Protein AF-A0A929GVX4-F1 (afdb_monomer_lite)

Foldseek 3Di:
DVVVVVVVVVVVVVVVVVVVVVVVVVVVCVVVVVVVVVVVVVVVVVVVVVVVVVVVVVVVVVVVVVCVVVDDVDPPPCPDPPDDPPDDPDDPVVVVVVVCCVVVVVVVVVVVVVVCVVDVDPPDLVVVVVVDVDHDPDDDDDPDVVVVVVVVVVVVVVVVVVD

pLDDT: mean 81.45, std 14.19, range [52.94, 98.38]

Structure (mmCIF, N/CA/C/O backbone):
data_AF-A0A929GVX4-F1
#
_entry.id   AF-A0A929GVX4-F1
#
loop_
_atom_site.group_PDB
_atom_site.id
_atom_site.type_symbol
_atom_site.label_atom_id
_atom_site.label_alt_id
_atom_site.label_comp_id
_atom_site.label_asym_id
_atom_site.label_entity_id
_atom_site.label_seq_id
_atom_site.pdbx_PDB_ins_code
_atom_site.Cartn_x
_atom_site.Cartn_y
_atom_site.Cartn_z
_atom_site.occupancy
_atom_site.B_iso_or_equiv
_atom_site.auth_seq_id
_atom_site.auth_comp_id
_atom_site.auth_asym_id
_atom_site.auth_atom_id
_atom_site.pdbx_PDB_model_num
ATOM 1 N N . MET A 1 1 ? -61.077 -11.617 74.459 1.00 61.44 1 MET A N 1
ATOM 2 C CA . MET A 1 1 ? -60.826 -12.252 73.143 1.00 61.44 1 MET A CA 1
ATOM 3 C C . MET A 1 1 ? -60.813 -11.241 71.994 1.00 61.44 1 MET A C 1
ATOM 5 O O . MET A 1 1 ? -59.961 -11.369 71.131 1.00 61.44 1 MET A O 1
ATOM 9 N N . MET A 1 2 ? -61.664 -10.204 72.002 1.00 72.31 2 MET A N 1
ATOM 10 C CA . MET A 1 2 ? -61.684 -9.173 70.944 1.00 72.31 2 MET A CA 1
ATOM 11 C C . MET A 1 2 ? -60.365 -8.377 70.822 1.00 72.31 2 MET A C 1
ATOM 13 O O . MET A 1 2 ? -59.838 -8.216 69.727 1.00 72.31 2 MET A O 1
ATOM 17 N N . ASN A 1 3 ? -59.775 -7.947 71.947 1.00 77.25 3 ASN A N 1
ATOM 18 C CA . ASN A 1 3 ? -58.545 -7.136 71.931 1.00 77.25 3 ASN A CA 1
ATOM 19 C C . ASN A 1 3 ? -57.325 -7.900 71.387 1.00 77.25 3 ASN A C 1
ATOM 21 O O . ASN A 1 3 ? -56.500 -7.318 70.695 1.00 77.25 3 ASN A O 1
ATOM 25 N N . SER A 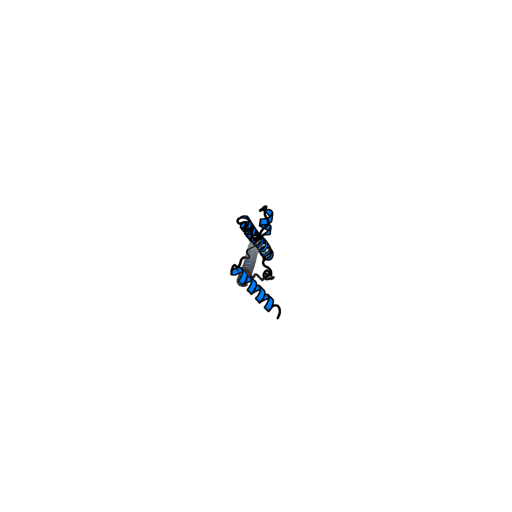1 4 ? -57.237 -9.216 71.616 1.00 80.38 4 SER A N 1
ATOM 26 C CA . SER A 1 4 ? -56.131 -10.024 71.084 1.00 80.38 4 SER A CA 1
ATOM 27 C C . SER A 1 4 ? -56.228 -10.245 69.572 1.00 80.38 4 SER A C 1
ATOM 29 O O . SER A 1 4 ? -55.205 -10.427 68.921 1.00 80.38 4 SER A O 1
ATOM 31 N N . GLN A 1 5 ? -57.438 -10.231 68.999 1.00 80.25 5 GLN A N 1
ATOM 32 C CA . GLN A 1 5 ? -57.627 -10.301 67.545 1.00 80.25 5 GLN A CA 1
ATOM 33 C C . GLN A 1 5 ? -57.222 -8.993 66.862 1.00 80.25 5 GLN A C 1
ATOM 35 O O . GLN A 1 5 ? -56.546 -9.040 65.838 1.00 80.25 5 GLN A O 1
ATOM 40 N N . ILE A 1 6 ? -57.560 -7.846 67.457 1.00 86.00 6 ILE A N 1
ATOM 41 C CA . ILE A 1 6 ? -57.144 -6.524 66.963 1.00 86.00 6 ILE A CA 1
ATOM 42 C C . ILE A 1 6 ? -55.612 -6.401 66.972 1.00 86.00 6 ILE A C 1
ATOM 44 O O . ILE A 1 6 ? -55.023 -5.988 65.976 1.00 86.00 6 ILE A O 1
ATOM 48 N N . ASP A 1 7 ? -54.949 -6.846 68.043 1.00 88.06 7 ASP A N 1
ATOM 49 C CA . ASP A 1 7 ? -53.483 -6.834 68.120 1.00 88.06 7 ASP A CA 1
ATOM 50 C C . ASP A 1 7 ? -52.819 -7.742 67.076 1.00 88.06 7 ASP A C 1
ATOM 52 O O . ASP A 1 7 ? -51.785 -7.387 66.507 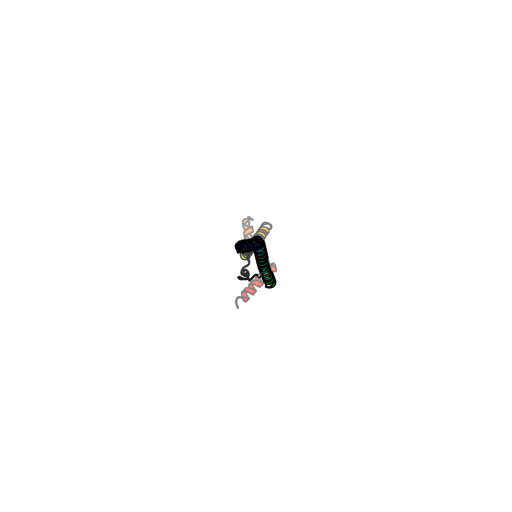1.00 88.06 7 ASP A O 1
ATOM 56 N N . LEU A 1 8 ? -53.399 -8.914 66.798 1.00 89.00 8 LEU A N 1
ATOM 57 C CA . LEU A 1 8 ? -52.908 -9.818 65.754 1.00 89.00 8 LEU A CA 1
ATOM 58 C C . LEU A 1 8 ? -53.034 -9.194 64.360 1.00 89.00 8 LEU A C 1
ATOM 60 O O . LEU A 1 8 ? -52.078 -9.245 63.586 1.00 89.00 8 LEU A O 1
ATOM 64 N N . LEU A 1 9 ? -54.180 -8.581 64.062 1.00 87.62 9 LEU A N 1
ATOM 65 C CA . LEU A 1 9 ? -54.427 -7.873 62.804 1.00 87.62 9 LEU A CA 1
ATOM 66 C C . LEU A 1 9 ? -53.447 -6.703 62.614 1.00 87.62 9 LEU A C 1
ATOM 68 O O . LEU A 1 9 ? -52.820 -6.609 61.562 1.00 87.62 9 LEU A O 1
ATOM 72 N N . ASN A 1 10 ? -53.207 -5.896 63.652 1.00 90.56 10 ASN A N 1
ATOM 73 C CA . ASN A 1 10 ? -52.226 -4.801 63.613 1.00 90.56 10 ASN A CA 1
ATOM 74 C C . ASN A 1 10 ? -50.785 -5.300 63.379 1.00 90.56 10 ASN A C 1
ATOM 76 O O . ASN A 1 10 ? -49.988 -4.674 62.670 1.00 90.56 10 ASN A O 1
ATOM 80 N N . ARG A 1 11 ? -50.416 -6.455 63.950 1.00 91.25 11 ARG A N 1
ATOM 81 C CA . ARG A 1 11 ? -49.111 -7.088 63.677 1.00 91.25 11 ARG A CA 1
ATOM 82 C C . ARG A 1 11 ? -49.001 -7.577 62.235 1.00 91.25 11 ARG A C 1
ATOM 84 O O . ARG A 1 11 ? -47.951 -7.408 61.625 1.00 91.25 11 ARG A O 1
ATOM 91 N N . GLN A 1 12 ? -50.068 -8.157 61.685 1.00 91.94 12 GLN A N 1
ATOM 92 C CA . GLN A 1 12 ? -50.097 -8.578 60.283 1.00 91.94 12 GLN A CA 1
ATOM 93 C C . GLN A 1 12 ? -49.983 -7.384 59.336 1.00 91.94 12 GLN A C 1
ATOM 95 O O . GLN A 1 12 ? -49.207 -7.443 58.386 1.00 91.94 12 GLN A O 1
ATOM 100 N N . GLU A 1 13 ? -50.692 -6.291 59.616 1.00 92.31 13 GLU A N 1
ATOM 101 C CA . GLU A 1 13 ? -50.611 -5.061 58.828 1.00 92.31 13 GLU A CA 1
ATOM 102 C C . GLU A 1 13 ? -49.186 -4.494 58.828 1.00 92.31 13 GLU A C 1
ATOM 104 O O . GLU A 1 13 ? -48.607 -4.251 57.769 1.00 92.31 13 GLU A O 1
ATOM 109 N N . THR A 1 14 ? -48.565 -4.372 60.004 1.00 94.56 14 THR A N 1
ATOM 110 C CA . THR A 1 14 ? -47.180 -3.883 60.102 1.00 94.56 14 THR A CA 1
ATOM 111 C C . THR A 1 14 ? -46.165 -4.815 59.434 1.00 94.56 14 THR A C 1
ATOM 113 O O . THR A 1 14 ? -45.199 -4.329 58.842 1.00 94.56 14 THR A O 1
ATOM 116 N N . ASP A 1 15 ? -46.367 -6.134 59.471 1.00 94.88 15 ASP A N 1
ATOM 117 C CA . ASP A 1 15 ? -45.537 -7.094 58.734 1.00 94.88 15 ASP A CA 1
ATOM 118 C C . ASP A 1 15 ? -45.725 -6.980 57.212 1.00 94.88 15 ASP A C 1
ATOM 120 O O . ASP A 1 15 ? -44.743 -7.040 56.468 1.00 94.88 15 ASP A O 1
ATOM 124 N N . ILE A 1 16 ? -46.958 -6.783 56.730 1.00 93.50 16 ILE A N 1
ATOM 125 C CA . ILE A 1 16 ? -47.253 -6.571 55.304 1.00 93.50 16 ILE A CA 1
ATOM 126 C C . ILE A 1 16 ? -46.617 -5.265 54.824 1.00 93.50 16 ILE A C 1
ATOM 128 O O . ILE A 1 16 ? -45.936 -5.268 53.799 1.00 93.50 16 ILE A O 1
ATOM 132 N N . ILE A 1 17 ? -46.747 -4.175 55.583 1.00 95.06 17 ILE A N 1
ATOM 133 C CA . ILE A 1 17 ? -46.114 -2.888 55.265 1.00 95.06 17 ILE A CA 1
ATOM 134 C C . ILE A 1 17 ? -44.589 -3.038 55.213 1.00 95.06 17 ILE A C 1
ATOM 136 O O . ILE A 1 17 ? -43.958 -2.558 54.270 1.00 95.06 17 ILE A O 1
ATOM 140 N N . ARG A 1 18 ? -43.984 -3.763 56.167 1.00 94.62 18 ARG A N 1
ATOM 141 C CA . ARG A 1 18 ? -42.542 -4.060 56.139 1.00 94.62 18 ARG A CA 1
ATOM 142 C C . ARG A 1 18 ? -42.139 -4.842 54.886 1.00 94.62 18 ARG A C 1
ATOM 144 O O . ARG A 1 18 ? -41.120 -4.520 54.276 1.00 94.62 18 ARG A O 1
ATOM 151 N N . LYS A 1 19 ? -42.940 -5.825 54.463 1.00 94.19 19 LYS A N 1
ATOM 152 C CA . LYS A 1 19 ? -42.706 -6.576 53.218 1.00 94.19 19 LYS A CA 1
ATOM 153 C C . LYS A 1 19 ? -42.832 -5.689 51.977 1.00 94.19 19 LYS A C 1
ATOM 155 O O . LYS A 1 19 ? -41.948 -5.741 51.127 1.00 94.19 19 LYS A O 1
ATOM 160 N N . ILE A 1 20 ? -43.865 -4.847 51.888 1.00 93.94 20 ILE A N 1
ATOM 161 C CA . ILE A 1 20 ? -44.069 -3.907 50.771 1.00 93.94 20 ILE A CA 1
ATOM 162 C C . ILE A 1 20 ? -42.886 -2.944 50.659 1.00 93.94 20 ILE A C 1
ATOM 164 O O . ILE A 1 20 ? -42.322 -2.802 49.580 1.00 93.94 20 ILE A O 1
ATOM 168 N N . GLN A 1 21 ? -42.441 -2.352 51.770 1.00 94.50 21 GLN A N 1
ATOM 169 C CA . GLN A 1 21 ? -41.267 -1.474 51.774 1.00 94.50 21 GLN A CA 1
ATOM 170 C C . GLN A 1 21 ? -39.987 -2.205 51.341 1.00 94.50 21 GLN A C 1
ATOM 172 O O . GLN A 1 21 ? -39.131 -1.616 50.678 1.00 94.50 21 GLN A O 1
ATOM 177 N N . GLY A 1 22 ? -39.846 -3.486 51.693 1.00 92.38 22 GLY A N 1
ATOM 178 C CA . GLY A 1 22 ? -38.769 -4.342 51.196 1.00 92.38 22 GLY A CA 1
ATOM 179 C C . GLY A 1 22 ? -38.834 -4.533 49.679 1.00 92.38 22 GLY A C 1
ATOM 180 O O . GLY A 1 22 ? -37.842 -4.297 48.989 1.00 92.38 22 GLY A O 1
ATOM 181 N N . TYR A 1 23 ? -40.007 -4.891 49.148 1.00 90.81 23 TYR A N 1
ATOM 182 C CA . TYR A 1 23 ? -40.211 -5.072 47.709 1.00 90.81 23 TYR A CA 1
ATOM 183 C C . TYR A 1 23 ? -40.057 -3.772 46.919 1.00 90.81 23 TYR A C 1
ATOM 185 O O . TYR A 1 23 ? -39.409 -3.787 45.879 1.00 90.81 23 TYR A O 1
ATOM 193 N N . GLU A 1 24 ? -40.548 -2.636 47.415 1.00 91.12 24 GLU A N 1
ATOM 194 C CA . GLU A 1 24 ? -40.345 -1.338 46.763 1.00 91.12 24 GLU A CA 1
ATOM 195 C C . GLU A 1 24 ? -38.863 -0.986 46.628 1.00 91.12 24 GLU A C 1
ATOM 197 O O . GLU A 1 24 ? -38.445 -0.469 45.593 1.00 91.12 24 GLU A O 1
ATOM 202 N N . LYS A 1 25 ? -38.051 -1.268 47.656 1.00 90.81 25 LYS A N 1
ATOM 203 C CA . LYS A 1 25 ? -36.599 -1.051 47.593 1.00 90.81 25 LYS A CA 1
ATOM 204 C C . LYS A 1 25 ? -35.944 -1.943 46.543 1.00 90.81 25 LYS A C 1
ATOM 206 O O . LYS A 1 25 ? -35.089 -1.466 45.803 1.00 90.81 25 LYS A O 1
ATOM 211 N N . LEU A 1 26 ? -36.359 -3.208 46.459 1.00 86.88 26 LEU A N 1
ATOM 212 C CA . LEU A 1 26 ? -35.866 -4.140 45.445 1.00 86.88 26 LEU A CA 1
ATOM 213 C C . LEU A 1 26 ? -36.252 -3.680 44.037 1.00 86.88 26 LEU A C 1
ATOM 215 O O . LEU A 1 26 ? -35.380 -3.564 43.184 1.00 86.88 26 LEU A O 1
ATOM 219 N N . VAL A 1 27 ? -37.522 -3.333 43.813 1.00 91.69 27 VAL A N 1
ATOM 220 C CA . VAL A 1 27 ? -38.023 -2.842 42.519 1.00 91.69 27 VAL A CA 1
ATOM 221 C C . VAL A 1 27 ? -37.305 -1.561 42.099 1.00 91.69 27 VAL A C 1
ATOM 223 O O . VAL A 1 27 ? -36.911 -1.437 40.946 1.00 91.69 27 VAL A O 1
ATOM 226 N N . LYS A 1 28 ? -37.044 -0.634 43.029 1.00 90.00 28 LYS A N 1
ATOM 227 C CA . LYS A 1 28 ? -36.269 0.589 42.748 1.00 90.00 28 LYS A CA 1
ATOM 228 C C . LYS A 1 28 ? -34.806 0.306 42.380 1.00 90.00 28 LYS A C 1
ATOM 230 O O . LYS A 1 28 ? -34.198 1.118 41.690 1.00 90.00 28 LYS A O 1
ATOM 235 N N . ALA A 1 29 ? -34.240 -0.822 42.813 1.00 88.38 29 ALA A N 1
ATOM 236 C CA . ALA A 1 29 ? -32.867 -1.218 42.498 1.00 88.38 29 ALA A CA 1
ATOM 237 C C . ALA A 1 29 ? -32.731 -1.995 41.172 1.00 88.38 29 ALA A C 1
ATOM 239 O O . ALA A 1 29 ? -31.634 -2.040 40.614 1.00 88.38 29 ALA A O 1
ATOM 240 N N . VAL A 1 30 ? -33.818 -2.580 40.649 1.00 92.44 30 VAL A N 1
ATOM 241 C CA . VAL A 1 30 ? -33.812 -3.350 39.388 1.00 92.44 30 VAL A CA 1
ATOM 242 C C . VAL A 1 30 ? -33.337 -2.512 38.187 1.00 92.44 30 VAL A C 1
ATOM 244 O O . VAL A 1 30 ? -32.375 -2.943 37.552 1.00 92.44 30 VAL A O 1
ATOM 247 N N . PRO A 1 31 ? -33.868 -1.299 37.914 1.00 93.38 31 PRO A N 1
ATOM 248 C CA . PRO A 1 31 ? -33.450 -0.504 36.755 1.00 93.38 31 PRO A CA 1
ATOM 249 C C . PRO A 1 31 ? -31.960 -0.155 36.770 1.00 93.38 31 PRO A C 1
ATOM 251 O O . PRO A 1 31 ? -31.295 -0.184 35.739 1.00 93.38 31 PRO A O 1
ATOM 254 N N . ALA A 1 32 ? -31.406 0.136 37.952 1.00 91.44 32 ALA A N 1
ATOM 255 C CA . ALA A 1 32 ? -29.988 0.455 38.096 1.00 91.44 32 ALA A CA 1
ATOM 256 C C . ALA A 1 32 ? -29.092 -0.758 37.796 1.00 91.44 32 ALA A C 1
ATOM 258 O O . ALA A 1 32 ? -28.005 -0.604 37.241 1.00 91.44 32 ALA A O 1
ATOM 259 N N . ASN A 1 33 ? -29.533 -1.965 38.157 1.00 92.94 33 ASN A N 1
ATOM 260 C CA . ASN A 1 33 ? -28.809 -3.193 37.838 1.00 92.94 33 ASN A CA 1
ATOM 261 C C . ASN A 1 33 ? -28.939 -3.563 36.356 1.00 92.94 33 ASN A C 1
ATOM 263 O O . ASN A 1 33 ? -27.941 -3.941 35.747 1.00 92.94 33 ASN A O 1
ATOM 267 N N . GLU A 1 34 ? -30.123 -3.406 35.762 1.00 93.81 34 GLU A N 1
ATOM 268 C CA . GLU A 1 34 ? -30.332 -3.597 34.321 1.00 93.81 34 GLU A CA 1
ATOM 269 C C . GLU A 1 34 ? -29.472 -2.639 33.496 1.00 93.81 34 GLU A C 1
ATOM 271 O O . GLU A 1 34 ? -28.819 -3.061 32.544 1.00 93.81 34 GLU A O 1
ATOM 276 N N . GLN A 1 35 ? -29.392 -1.369 33.903 1.00 95.12 35 GLN A N 1
ATOM 277 C CA . GLN A 1 35 ? -28.546 -0.380 33.243 1.00 95.12 35 GLN A CA 1
ATOM 278 C C . GLN A 1 35 ? -27.063 -0.760 33.320 1.00 95.12 35 GLN A C 1
ATOM 280 O O . GLN A 1 35 ? -26.379 -0.746 32.300 1.00 95.12 35 GLN A O 1
ATOM 285 N N . LYS A 1 36 ? -26.577 -1.185 34.494 1.00 95.00 36 LYS A N 1
ATOM 286 C CA . LYS A 1 36 ? -25.194 -1.669 34.650 1.00 95.00 36 LYS A CA 1
ATOM 287 C C . LYS A 1 36 ? -24.895 -2.867 33.753 1.00 95.00 36 LYS A C 1
ATOM 289 O O . LYS A 1 36 ? -23.828 -2.919 33.151 1.00 95.00 36 LYS A O 1
ATOM 294 N N . LEU A 1 37 ? -25.816 -3.827 33.663 1.00 96.75 37 LEU A N 1
ATOM 295 C CA . LEU A 1 37 ? -25.660 -4.983 32.779 1.00 96.75 37 LEU A CA 1
ATOM 296 C C . LEU A 1 37 ? -25.630 -4.560 31.308 1.00 96.75 37 LEU A C 1
ATOM 298 O O . LEU A 1 37 ? -24.777 -5.030 30.561 1.00 96.75 37 LEU A O 1
ATOM 302 N N . ALA A 1 38 ? -26.514 -3.645 30.906 1.00 97.06 38 ALA A N 1
ATOM 303 C CA . ALA A 1 38 ? -26.552 -3.116 29.548 1.00 97.06 38 ALA A CA 1
ATOM 304 C C . ALA A 1 38 ? -25.271 -2.349 29.184 1.00 97.06 38 ALA A C 1
ATOM 306 O O . ALA A 1 38 ? -24.786 -2.469 28.060 1.00 97.06 38 ALA A O 1
ATOM 307 N N . ASP A 1 39 ? -24.706 -1.589 30.123 1.00 97.50 39 ASP A N 1
ATOM 308 C CA . ASP A 1 39 ? -23.449 -0.870 29.917 1.00 97.50 39 ASP A CA 1
ATOM 309 C C . ASP A 1 39 ? -22.268 -1.842 29.783 1.00 97.50 39 ASP A C 1
ATOM 311 O O . ASP A 1 39 ? -21.515 -1.742 28.817 1.00 97.50 39 ASP A O 1
ATOM 315 N N . ILE A 1 40 ? -22.165 -2.857 30.652 1.00 97.69 40 ILE A N 1
ATOM 316 C CA . ILE A 1 40 ? -21.131 -3.903 30.540 1.00 97.69 40 ILE A CA 1
ATOM 317 C C . ILE A 1 40 ? -21.247 -4.654 29.207 1.00 97.69 40 ILE A C 1
ATOM 319 O O . ILE A 1 40 ? -20.238 -4.909 28.549 1.00 97.69 40 ILE A O 1
ATOM 323 N N . GLN A 1 41 ? -22.469 -4.997 28.792 1.00 97.62 41 GLN A N 1
ATOM 324 C CA . GLN A 1 41 ? -22.718 -5.679 27.523 1.00 97.62 41 GLN A CA 1
ATOM 325 C C . GLN A 1 41 ? -22.276 -4.817 26.333 1.00 97.62 41 GLN A C 1
ATOM 327 O O . GLN A 1 41 ? -21.586 -5.302 25.435 1.00 97.62 41 GLN A O 1
ATOM 332 N N . ARG A 1 42 ? -22.615 -3.523 26.348 1.00 97.81 42 ARG A N 1
ATOM 333 C CA . ARG A 1 42 ? -22.212 -2.565 25.311 1.00 97.81 42 ARG A CA 1
ATOM 334 C C . ARG A 1 42 ? -20.692 -2.416 25.250 1.00 97.81 42 ARG A C 1
ATOM 336 O O . ARG A 1 42 ? -20.120 -2.465 24.162 1.00 97.81 42 ARG A O 1
ATOM 343 N N . ASP A 1 43 ? -20.034 -2.272 26.396 1.00 98.00 43 ASP A N 1
ATOM 344 C CA . ASP A 1 43 ? -18.577 -2.132 26.480 1.00 98.00 43 ASP A CA 1
ATOM 345 C C . ASP A 1 43 ? -17.857 -3.395 25.992 1.00 98.00 43 ASP A C 1
ATOM 347 O O . ASP A 1 43 ? -16.838 -3.312 25.294 1.00 98.00 43 ASP A O 1
ATOM 351 N N . TYR A 1 44 ? -18.413 -4.569 26.302 1.00 98.25 44 TYR A N 1
ATOM 352 C CA . TYR A 1 44 ? -17.931 -5.847 25.791 1.00 98.25 44 TYR A CA 1
ATOM 353 C C . TYR A 1 44 ? -18.048 -5.925 24.265 1.00 98.25 44 TYR A C 1
ATOM 355 O O . TYR A 1 44 ? -17.069 -6.253 23.592 1.00 98.25 44 TYR A O 1
ATOM 363 N N . GLU A 1 45 ? -19.202 -5.569 23.699 1.00 98.19 45 GLU A N 1
ATOM 364 C CA . GLU A 1 45 ? -19.426 -5.564 22.249 1.00 98.19 45 GLU A CA 1
ATOM 365 C C . GLU A 1 45 ? -18.501 -4.583 21.520 1.00 98.19 45 GLU A C 1
ATOM 367 O O . GLU A 1 45 ? -17.911 -4.929 20.491 1.00 98.19 45 GLU A O 1
ATOM 372 N N . ILE A 1 46 ? -18.309 -3.380 22.071 1.00 98.38 46 ILE A N 1
ATOM 373 C CA . ILE A 1 46 ? -17.367 -2.387 21.538 1.00 98.38 46 ILE A CA 1
ATOM 374 C C . ILE A 1 46 ? -15.943 -2.947 21.555 1.00 98.38 46 ILE A C 1
ATOM 376 O O . ILE A 1 46 ? -15.230 -2.871 20.551 1.00 98.38 46 ILE A O 1
ATOM 380 N N . SER A 1 47 ? -15.530 -3.541 22.674 1.00 97.88 47 SER A N 1
ATOM 381 C CA . SER A 1 47 ? -14.193 -4.120 22.831 1.00 97.88 47 SER A CA 1
ATOM 382 C C . SER A 1 47 ? -13.962 -5.284 21.869 1.00 97.88 47 SER A C 1
ATOM 384 O O . SER A 1 47 ? -12.912 -5.351 21.228 1.00 97.88 47 SER A O 1
ATOM 386 N N . LEU A 1 48 ? -14.955 -6.160 21.703 1.00 98.25 48 LEU A N 1
ATOM 387 C CA . LEU A 1 48 ? -14.906 -7.280 20.767 1.00 98.25 48 LEU A CA 1
ATOM 388 C C . LEU A 1 48 ? -14.793 -6.793 19.317 1.00 98.25 48 LEU A C 1
ATOM 390 O O . LEU A 1 48 ? -13.941 -7.275 18.570 1.00 98.25 48 LEU A O 1
ATOM 394 N N . LYS A 1 49 ? -15.598 -5.799 18.930 1.00 98.31 49 LYS A N 1
ATOM 395 C CA . LYS A 1 49 ? -15.557 -5.200 17.590 1.00 98.31 49 LYS A CA 1
ATOM 396 C C . LYS A 1 49 ? -14.214 -4.525 17.310 1.00 98.31 49 LYS A C 1
ATOM 398 O O . LYS A 1 49 ? -13.649 -4.696 16.229 1.00 98.31 49 LYS A O 1
ATOM 403 N N . ASN A 1 50 ? -13.679 -3.787 18.281 1.00 98.19 50 ASN A N 1
ATOM 404 C CA . ASN A 1 50 ? -12.361 -3.166 18.171 1.00 98.19 50 ASN A CA 1
ATOM 405 C C . ASN A 1 50 ? -11.271 -4.228 18.015 1.00 98.19 50 ASN A C 1
ATOM 407 O O . ASN A 1 50 ? -10.445 -4.125 17.110 1.00 98.19 50 ASN A O 1
ATOM 411 N N . TYR A 1 51 ? -11.301 -5.278 18.837 1.00 98.38 51 TYR A N 1
ATOM 412 C CA . TYR A 1 51 ? -10.369 -6.397 18.739 1.00 98.38 51 TYR A CA 1
ATOM 413 C C . TYR A 1 51 ? -10.407 -7.060 17.356 1.00 98.38 51 TYR A C 1
ATOM 415 O O . TYR A 1 51 ? -9.357 -7.235 16.739 1.00 98.38 51 TYR A O 1
ATOM 423 N N . GLN A 1 52 ? -11.599 -7.364 16.833 1.00 98.19 52 GLN A N 1
ATOM 424 C CA . GLN A 1 52 ? -11.771 -7.946 15.498 1.00 98.19 52 GLN A CA 1
ATOM 425 C C . GLN A 1 52 ? -11.223 -7.025 14.401 1.00 98.19 52 GLN A C 1
ATOM 427 O O . GLN A 1 52 ? -10.443 -7.469 13.561 1.00 98.19 52 GLN A O 1
ATOM 432 N N . SER A 1 53 ? -11.539 -5.728 14.455 1.00 98.12 53 SER A N 1
ATOM 433 C CA . SER A 1 53 ? -11.017 -4.739 13.503 1.00 98.12 53 SER A CA 1
ATOM 434 C C . SER A 1 53 ? -9.485 -4.647 13.533 1.00 98.12 53 SER A C 1
ATOM 436 O O . SER A 1 53 ? -8.833 -4.589 12.489 1.00 98.12 53 SER A O 1
ATOM 438 N N . LEU A 1 54 ? -8.884 -4.655 14.727 1.00 98.19 54 LEU A N 1
ATOM 439 C CA . LEU A 1 54 ? -7.429 -4.659 14.894 1.00 98.19 54 LEU A CA 1
ATOM 440 C C . LEU A 1 54 ? -6.803 -5.960 14.380 1.00 98.19 54 LEU A C 1
ATOM 442 O O . LEU A 1 54 ? -5.742 -5.918 13.756 1.00 98.19 54 LEU A O 1
ATOM 446 N N . LEU A 1 55 ? -7.454 -7.101 14.604 1.00 98.12 55 LEU A N 1
ATOM 447 C CA . LEU A 1 55 ? -7.007 -8.398 14.106 1.00 98.12 55 LEU A CA 1
ATOM 448 C C . LEU A 1 55 ? -7.034 -8.450 12.572 1.00 98.12 55 LEU A C 1
ATOM 450 O O . LEU A 1 55 ? -6.057 -8.880 11.961 1.00 98.12 55 LEU A O 1
ATOM 454 N N . GLU A 1 56 ? -8.097 -7.955 11.939 1.00 97.88 56 GLU A N 1
ATOM 455 C CA . GLU A 1 56 ? -8.195 -7.843 10.478 1.00 97.88 56 GLU A CA 1
ATOM 456 C C . GLU A 1 56 ? -7.124 -6.914 9.899 1.00 97.88 56 GLU A C 1
ATOM 458 O O . GLU A 1 56 ? -6.452 -7.261 8.924 1.00 97.88 56 GLU A O 1
ATOM 463 N N . LYS A 1 57 ? -6.898 -5.751 10.522 1.00 97.31 57 LYS A N 1
ATOM 464 C CA . LYS A 1 57 ? -5.818 -4.829 10.131 1.00 97.31 57 LYS A CA 1
ATOM 465 C C . LYS A 1 57 ? -4.440 -5.468 10.282 1.00 97.31 57 LYS A C 1
ATOM 467 O O . LYS A 1 57 ? -3.606 -5.334 9.395 1.00 97.31 57 LYS A O 1
ATOM 472 N N . LYS A 1 58 ? -4.198 -6.210 11.366 1.00 97.50 58 LYS A N 1
ATOM 473 C CA . LYS A 1 58 ? -2.943 -6.945 11.570 1.00 97.50 58 LYS A CA 1
ATOM 474 C C . LYS A 1 58 ? -2.750 -8.025 10.508 1.00 97.50 58 LYS A C 1
ATOM 476 O O . LYS A 1 58 ? -1.661 -8.140 9.954 1.00 97.50 58 LYS A O 1
ATOM 481 N N . ASN A 1 59 ? -3.790 -8.798 10.209 1.00 96.62 59 ASN A N 1
ATOM 482 C CA . ASN A 1 59 ? -3.726 -9.856 9.204 1.00 96.62 59 ASN A CA 1
ATOM 483 C C . ASN A 1 59 ? -3.520 -9.288 7.799 1.00 96.62 59 ASN A C 1
ATOM 485 O O . ASN A 1 59 ? -2.682 -9.797 7.063 1.00 96.62 59 ASN A O 1
ATOM 489 N N . SER A 1 60 ? -4.227 -8.217 7.435 1.00 94.25 60 SER A N 1
ATOM 490 C CA . SER A 1 60 ? -4.048 -7.541 6.144 1.00 94.25 60 SER A CA 1
ATOM 491 C C . SER A 1 60 ? -2.671 -6.889 6.019 1.00 94.25 60 SER A C 1
ATOM 493 O O . SER A 1 60 ? -2.034 -7.052 4.983 1.00 94.25 60 SER A O 1
ATOM 495 N N . ALA A 1 61 ? -2.162 -6.240 7.071 1.00 95.50 61 ALA A N 1
ATOM 496 C CA . ALA A 1 61 ? -0.802 -5.704 7.100 1.00 95.50 61 ALA A CA 1
ATOM 497 C C . ALA A 1 61 ? 0.251 -6.815 7.001 1.00 95.50 61 ALA A C 1
ATOM 499 O O . ALA A 1 61 ? 1.182 -6.701 6.214 1.00 95.50 61 ALA A O 1
ATOM 500 N N . SER A 1 62 ? 0.082 -7.922 7.730 1.00 93.00 62 SER A N 1
ATOM 501 C CA . SER A 1 62 ? 0.983 -9.073 7.630 1.00 93.00 62 SER A CA 1
ATOM 502 C C . SER A 1 62 ? 0.908 -9.726 6.252 1.00 93.00 62 SER A C 1
ATOM 504 O O . SER A 1 62 ? 1.930 -10.134 5.710 1.00 93.00 62 SER A O 1
ATOM 506 N N . LEU A 1 63 ? -0.276 -9.809 5.642 1.00 89.69 63 LEU A N 1
ATOM 507 C CA . LEU A 1 63 ? -0.434 -10.303 4.279 1.00 89.69 63 LEU A CA 1
ATOM 508 C C . LEU A 1 63 ? 0.257 -9.373 3.276 1.00 89.69 63 LEU A C 1
ATOM 510 O O . LEU A 1 63 ? 0.961 -9.867 2.400 1.00 89.69 63 LEU A O 1
ATOM 514 N N . ALA A 1 64 ? 0.095 -8.056 3.420 1.00 88.69 64 ALA A N 1
ATOM 515 C CA . ALA A 1 64 ? 0.761 -7.049 2.600 1.00 88.69 64 ALA A CA 1
ATOM 516 C C . ALA A 1 64 ? 2.288 -7.118 2.750 1.00 88.69 64 ALA A C 1
ATOM 518 O O . ALA A 1 64 ? 2.987 -7.204 1.747 1.00 88.69 64 ALA A O 1
ATOM 519 N N . GLU A 1 65 ? 2.800 -7.204 3.979 1.00 88.44 65 GLU A N 1
ATOM 520 C CA . GLU A 1 65 ? 4.223 -7.395 4.275 1.00 88.44 65 GLU A CA 1
ATOM 521 C C . GLU A 1 65 ? 4.739 -8.713 3.680 1.00 88.44 65 GLU A C 1
ATOM 523 O O . GLU A 1 65 ? 5.804 -8.759 3.072 1.00 88.44 65 GLU A O 1
ATOM 528 N N . ASN A 1 66 ? 3.984 -9.808 3.809 1.00 83.62 66 ASN A N 1
ATOM 529 C CA . ASN A 1 66 ? 4.339 -11.083 3.194 1.00 83.62 66 ASN A CA 1
ATOM 530 C C . ASN A 1 66 ? 4.310 -11.003 1.663 1.00 83.62 66 ASN A C 1
ATOM 532 O O . ASN A 1 66 ? 5.148 -11.630 1.030 1.00 83.62 66 ASN A O 1
ATOM 536 N N . LEU A 1 67 ? 3.380 -10.266 1.055 1.00 80.31 67 LEU A N 1
ATOM 537 C CA . LEU A 1 67 ? 3.323 -10.028 -0.393 1.00 80.31 67 LEU A CA 1
ATOM 538 C C . LEU A 1 67 ? 4.507 -9.182 -0.871 1.00 80.31 67 LEU A C 1
ATOM 540 O O . LEU A 1 67 ? 5.093 -9.489 -1.910 1.00 80.31 67 LEU A O 1
ATOM 544 N N . GLU A 1 68 ? 4.881 -8.164 -0.102 1.00 76.50 68 GLU A N 1
ATOM 545 C CA . GLU A 1 68 ? 6.060 -7.337 -0.333 1.00 76.50 68 GLU A CA 1
ATOM 546 C C . GLU A 1 68 ? 7.334 -8.192 -0.246 1.00 76.50 68 GLU A C 1
ATOM 548 O O . GLU A 1 68 ? 8.071 -8.298 -1.229 1.00 76.50 68 GLU A O 1
ATOM 553 N N . LYS A 1 69 ? 7.517 -8.935 0.858 1.00 77.50 69 LYS A N 1
ATOM 554 C CA . LYS A 1 69 ? 8.631 -9.879 1.068 1.00 77.50 69 LYS A CA 1
ATOM 555 C C . LYS A 1 69 ? 8.671 -11.012 0.033 1.00 77.50 69 LYS A C 1
ATOM 557 O O . LYS A 1 69 ? 9.751 -11.410 -0.395 1.00 77.50 69 LYS A O 1
ATOM 562 N N . ARG A 1 70 ? 7.519 -11.566 -0.375 1.00 69.38 70 ARG A N 1
ATOM 563 C CA . ARG A 1 70 ? 7.404 -12.693 -1.332 1.00 69.38 70 ARG A CA 1
ATOM 564 C C . ARG A 1 70 ? 7.323 -12.273 -2.803 1.00 69.38 70 ARG A C 1
ATOM 566 O O . ARG A 1 70 ? 7.188 -13.163 -3.649 1.00 69.38 70 ARG A O 1
ATOM 573 N N . GLN A 1 71 ? 7.514 -10.988 -3.121 1.00 60.16 71 GLN A N 1
ATOM 574 C CA . GLN A 1 71 ? 7.626 -10.410 -4.474 1.00 60.16 71 GLN A CA 1
ATOM 575 C C . GLN A 1 71 ? 6.311 -9.904 -5.104 1.00 60.16 71 GLN A C 1
ATOM 577 O O . GLN A 1 71 ? 5.709 -10.606 -5.921 1.00 60.16 71 GLN A O 1
ATOM 582 N N . LYS A 1 72 ? 5.954 -8.633 -4.866 1.00 56.88 72 LYS A N 1
ATOM 583 C CA . LYS A 1 72 ? 5.122 -7.817 -5.786 1.00 56.88 72 LYS A CA 1
ATOM 584 C C . LYS A 1 72 ? 5.536 -6.338 -5.889 1.00 56.88 72 LYS A C 1
ATOM 586 O O . LYS A 1 72 ? 4.741 -5.522 -6.334 1.00 56.88 72 LYS A O 1
ATOM 591 N N . GLY A 1 73 ? 6.785 -6.011 -5.554 1.00 52.94 73 GLY A N 1
ATOM 592 C CA . GLY A 1 73 ? 7.399 -4.763 -6.013 1.00 52.94 73 GLY A CA 1
ATOM 593 C C . GLY A 1 73 ? 7.483 -4.733 -7.535 1.00 52.94 73 GLY A C 1
ATOM 594 O O . GLY A 1 73 ? 7.091 -3.747 -8.116 1.00 52.94 73 GLY A O 1
ATOM 595 N N . GLU A 1 74 ? 7.871 -5.843 -8.173 1.00 55.91 74 GLU A N 1
ATOM 596 C CA . GLU A 1 74 ? 7.959 -5.973 -9.634 1.00 55.91 74 GLU A CA 1
ATOM 597 C C . GLU A 1 74 ? 8.259 -7.445 -9.979 1.00 55.91 74 GLU A C 1
ATOM 599 O O . GLU A 1 74 ? 9.362 -7.806 -10.381 1.00 55.91 74 GLU A O 1
ATOM 604 N N . ARG A 1 75 ? 7.304 -8.373 -9.809 1.00 57.09 75 ARG A N 1
ATOM 605 C CA . ARG A 1 75 ? 7.440 -9.654 -10.527 1.00 57.09 75 ARG A CA 1
ATOM 606 C C . ARG A 1 75 ? 6.924 -9.413 -11.940 1.00 57.09 75 ARG A C 1
ATOM 608 O O . ARG A 1 75 ? 5.804 -9.802 -12.265 1.00 57.09 75 ARG A O 1
ATOM 615 N N . PHE A 1 76 ? 7.730 -8.730 -12.758 1.00 55.06 76 PHE A N 1
ATOM 616 C CA . PHE A 1 76 ? 7.578 -8.738 -14.209 1.00 55.06 76 PHE A CA 1
ATOM 617 C C . PHE A 1 76 ? 7.695 -10.192 -14.659 1.00 55.06 76 PHE A C 1
ATOM 619 O O . PHE A 1 76 ? 8.773 -10.704 -14.952 1.00 55.06 76 PHE A O 1
ATOM 626 N N . ARG A 1 77 ? 6.576 -10.913 -14.655 1.00 62.28 77 ARG A N 1
ATOM 627 C CA . ARG A 1 77 ? 6.499 -12.162 -15.386 1.00 62.28 77 ARG A CA 1
ATOM 628 C C . ARG A 1 77 ? 6.423 -11.739 -16.839 1.00 62.28 77 ARG A C 1
ATOM 630 O O . ARG A 1 77 ? 5.388 -11.266 -17.291 1.00 62.28 77 ARG A O 1
ATOM 637 N N . VAL A 1 78 ? 7.549 -11.841 -17.525 1.0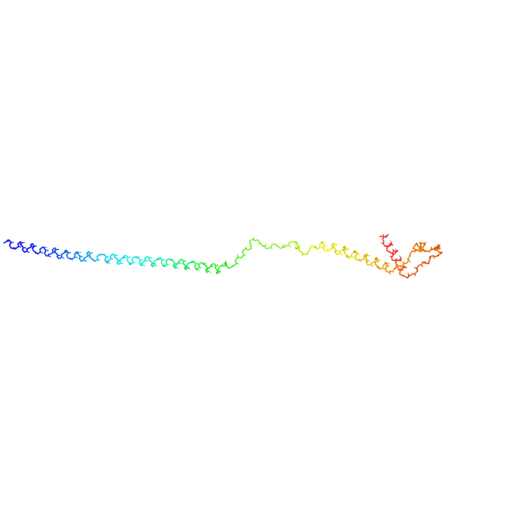0 62.09 78 VAL A N 1
ATOM 638 C CA . VAL A 1 78 ? 7.631 -11.642 -18.966 1.00 62.09 78 VAL A CA 1
ATOM 639 C C . VAL A 1 78 ? 6.749 -12.720 -19.606 1.00 62.09 78 VAL A C 1
ATOM 641 O O . VAL A 1 78 ? 7.142 -13.880 -19.680 1.00 62.09 78 VAL A O 1
ATOM 644 N N . ILE A 1 79 ? 5.500 -12.367 -19.930 1.00 68.38 79 ILE A N 1
ATOM 645 C CA . ILE A 1 79 ? 4.549 -13.257 -20.621 1.00 68.38 79 ILE A CA 1
ATOM 646 C C . ILE A 1 79 ? 4.985 -13.415 -22.082 1.00 68.38 79 ILE A C 1
ATOM 648 O O . ILE A 1 79 ? 4.873 -14.504 -22.634 1.00 68.38 79 ILE A O 1
ATOM 652 N N . ASP A 1 80 ? 5.537 -12.346 -22.659 1.00 67.56 80 ASP A N 1
ATOM 653 C CA . ASP A 1 80 ? 6.115 -12.317 -23.997 1.00 67.56 80 ASP A CA 1
ATOM 654 C C . ASP A 1 80 ? 7.478 -11.605 -23.934 1.00 67.56 80 ASP A C 1
ATOM 656 O O . ASP A 1 80 ? 7.531 -10.409 -23.616 1.00 67.56 80 ASP A O 1
ATOM 660 N N . PRO A 1 81 ? 8.602 -12.322 -24.105 1.00 74.00 81 PRO A N 1
ATOM 661 C CA . PRO A 1 81 ? 9.917 -11.702 -24.140 1.00 74.00 81 PRO A CA 1
ATOM 662 C C . PRO A 1 81 ? 10.030 -10.763 -25.337 1.00 74.00 81 PRO A C 1
ATOM 664 O O . PRO A 1 81 ? 9.464 -11.002 -26.398 1.00 74.00 81 PRO A O 1
ATOM 667 N N . ALA A 1 82 ? 10.788 -9.679 -25.169 1.00 70.19 82 ALA A N 1
ATOM 668 C CA . ALA A 1 82 ? 11.025 -8.737 -26.250 1.00 70.19 82 ALA A CA 1
ATOM 669 C C . ALA A 1 82 ? 11.648 -9.468 -27.450 1.00 70.19 82 ALA A C 1
ATOM 671 O O . ALA A 1 82 ? 12.795 -9.917 -27.397 1.00 70.19 82 ALA A O 1
ATOM 672 N N . ASN A 1 83 ? 10.884 -9.587 -28.534 1.00 74.06 83 ASN A N 1
ATOM 673 C CA . ASN A 1 83 ? 11.382 -10.142 -29.781 1.00 74.06 83 ASN A CA 1
ATOM 674 C C . ASN A 1 83 ? 12.458 -9.205 -30.332 1.00 74.06 83 ASN A C 1
ATOM 676 O O . ASN A 1 83 ? 12.193 -8.030 -30.606 1.00 74.06 83 ASN A O 1
ATOM 680 N N . LEU A 1 84 ? 13.682 -9.715 -30.487 1.00 75.81 84 LEU A N 1
ATOM 681 C CA . LEU A 1 84 ? 14.737 -8.950 -31.136 1.00 75.81 84 LEU A CA 1
ATOM 682 C C . LEU A 1 84 ? 14.296 -8.648 -32.577 1.00 75.81 84 LEU A C 1
ATOM 684 O O . LEU A 1 84 ? 13.792 -9.541 -33.267 1.00 75.81 84 LEU A O 1
ATOM 688 N N . PRO A 1 85 ? 14.470 -7.407 -33.059 1.00 74.94 85 PRO A N 1
ATOM 689 C CA . PRO A 1 85 ? 14.074 -7.061 -34.411 1.00 74.94 85 PRO A CA 1
ATOM 690 C C . PRO A 1 85 ? 14.920 -7.865 -35.405 1.00 74.94 85 PRO A C 1
ATOM 692 O O . PRO A 1 85 ? 16.124 -7.658 -35.522 1.00 74.94 85 PRO A O 1
ATOM 695 N N . GLY A 1 86 ? 14.287 -8.767 -36.161 1.00 77.75 86 GLY A N 1
ATOM 696 C CA . GLY A 1 86 ? 14.972 -9.582 -37.174 1.00 77.75 86 GLY A CA 1
ATOM 697 C C . GLY A 1 86 ? 15.512 -8.781 -38.367 1.00 77.75 86 GLY A C 1
ATOM 698 O O . GLY A 1 86 ? 16.211 -9.330 -39.217 1.00 77.75 86 GLY A O 1
ATOM 699 N N . LYS A 1 87 ? 15.179 -7.488 -38.465 1.00 73.62 87 LYS A N 1
ATOM 700 C CA . LYS A 1 87 ? 15.666 -6.569 -39.497 1.00 73.62 87 LYS A CA 1
ATOM 701 C C . LYS A 1 87 ? 15.942 -5.193 -38.884 1.00 73.62 87 LYS A C 1
ATOM 703 O O . LYS A 1 87 ? 15.182 -4.760 -38.016 1.00 73.62 87 LYS A O 1
ATOM 708 N N . PRO A 1 88 ? 16.985 -4.482 -39.342 1.00 72.81 88 PRO A N 1
ATOM 709 C CA . PRO A 1 88 ? 17.291 -3.143 -38.856 1.00 72.81 88 PRO A CA 1
ATOM 710 C C . PRO A 1 88 ? 16.131 -2.185 -39.155 1.00 72.81 88 PRO A C 1
ATOM 712 O O . PRO A 1 88 ? 15.684 -2.071 -40.295 1.00 72.81 88 PRO A O 1
ATOM 715 N N . PHE A 1 89 ? 15.656 -1.481 -38.125 1.00 71.81 89 PHE A N 1
ATOM 716 C CA . PHE A 1 89 ? 14.581 -0.489 -38.243 1.00 71.81 89 PHE A CA 1
ATOM 717 C C . PHE A 1 89 ? 15.000 0.688 -39.137 1.00 71.81 89 PHE A C 1
ATOM 719 O O . PHE A 1 89 ? 14.213 1.182 -39.944 1.00 71.81 89 PHE A O 1
ATOM 726 N N . LYS A 1 90 ? 16.261 1.122 -39.015 1.00 76.44 90 LYS A N 1
ATOM 727 C CA . LYS A 1 90 ? 16.899 2.180 -39.809 1.00 76.44 90 LYS A CA 1
ATOM 728 C C . LYS A 1 90 ? 18.424 1.961 -39.840 1.00 76.44 90 LYS A C 1
ATOM 730 O O . LYS A 1 90 ? 18.946 1.377 -38.894 1.00 76.44 90 LYS A O 1
ATOM 735 N N . PRO A 1 91 ? 19.148 2.489 -40.842 1.00 75.19 91 PRO A N 1
ATOM 736 C CA . PRO A 1 91 ? 18.653 3.008 -42.115 1.00 75.19 91 PRO A CA 1
ATOM 737 C C . PRO A 1 91 ? 18.421 1.888 -43.146 1.00 75.19 91 PRO A C 1
ATOM 739 O O . PRO A 1 91 ? 18.969 0.794 -43.040 1.00 75.19 91 PRO A O 1
ATOM 742 N N . ASN A 1 92 ? 17.617 2.165 -44.179 1.00 83.38 92 ASN A N 1
ATOM 743 C CA . ASN A 1 92 ? 17.440 1.234 -45.294 1.00 83.38 92 ASN A CA 1
ATOM 744 C C . ASN A 1 92 ? 18.712 1.222 -46.160 1.00 83.38 92 ASN A C 1
ATOM 746 O O . ASN A 1 92 ? 18.893 2.068 -47.038 1.00 83.38 92 ASN A O 1
ATOM 750 N N . ILE A 1 93 ? 19.586 0.256 -45.882 1.00 86.25 93 ILE A N 1
ATOM 751 C CA . ILE A 1 93 ? 20.922 0.132 -46.478 1.00 86.25 93 ILE A CA 1
ATOM 752 C C . ILE A 1 93 ? 20.841 0.038 -48.011 1.00 86.25 93 ILE A C 1
ATOM 754 O O . ILE A 1 93 ? 21.670 0.620 -48.704 1.00 86.25 93 ILE A O 1
ATOM 758 N N . GLN A 1 94 ? 19.801 -0.604 -48.556 1.00 87.88 94 GLN A N 1
ATOM 759 C CA . GLN A 1 94 ? 19.605 -0.713 -50.006 1.00 87.88 94 GLN A CA 1
ATOM 760 C C . GLN A 1 94 ? 19.396 0.657 -50.663 1.00 87.88 94 GLN A C 1
ATOM 762 O O . GLN A 1 94 ? 19.979 0.931 -51.709 1.00 87.88 94 GLN A O 1
ATOM 767 N N . LYS A 1 95 ? 18.616 1.546 -50.031 1.00 89.81 95 LYS A N 1
ATOM 768 C CA . LYS A 1 95 ? 18.394 2.906 -50.547 1.00 89.81 95 LYS A CA 1
ATOM 769 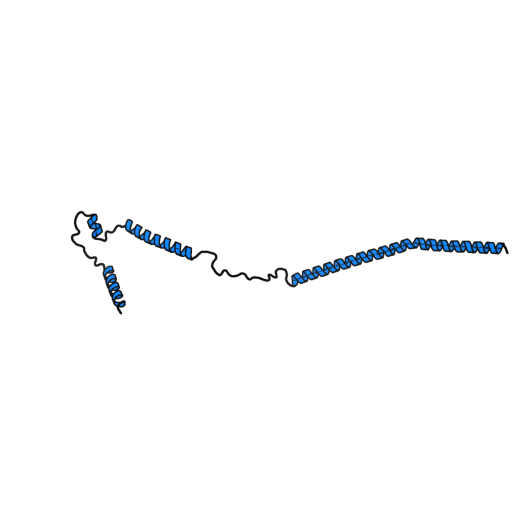C C . LYS A 1 95 ? 19.677 3.737 -50.519 1.00 89.81 95 LYS A C 1
ATOM 771 O O . LYS A 1 95 ? 19.954 4.443 -51.481 1.00 89.81 95 LYS A O 1
ATOM 776 N N . ILE A 1 96 ? 20.463 3.637 -49.444 1.00 92.50 96 ILE A N 1
ATOM 777 C CA . ILE A 1 96 ? 21.730 4.377 -49.314 1.00 92.50 96 ILE A CA 1
ATOM 778 C C . ILE A 1 96 ? 22.750 3.886 -50.340 1.00 92.50 96 ILE A C 1
ATOM 780 O O . ILE A 1 96 ? 23.382 4.709 -50.994 1.00 92.50 96 ILE A O 1
ATOM 784 N N . MET A 1 97 ? 22.880 2.569 -50.520 1.00 93.56 97 MET A N 1
ATOM 785 C CA . MET A 1 97 ? 23.772 2.010 -51.537 1.00 93.56 97 MET A CA 1
ATOM 786 C C . MET A 1 97 ? 23.375 2.470 -52.941 1.00 93.56 97 MET A C 1
ATOM 788 O O . MET A 1 97 ? 24.230 2.953 -53.676 1.00 93.56 97 MET A O 1
ATOM 792 N N . LEU A 1 98 ? 22.085 2.409 -53.290 1.00 95.31 98 LEU A N 1
ATOM 793 C CA . LEU A 1 98 ? 21.607 2.852 -54.601 1.00 95.31 98 LEU A CA 1
ATOM 794 C C . LEU A 1 98 ? 21.901 4.339 -54.850 1.00 95.31 98 LEU A C 1
ATOM 796 O O . LEU A 1 98 ? 22.436 4.696 -55.899 1.00 95.31 98 LEU A O 1
ATOM 800 N N . LEU A 1 99 ? 21.597 5.201 -53.875 1.00 95.44 99 LEU A N 1
ATOM 801 C CA . LEU A 1 99 ? 21.875 6.635 -53.975 1.00 95.44 99 LEU A CA 1
ATOM 802 C C . LEU A 1 99 ? 23.378 6.924 -54.052 1.00 95.44 99 LEU A C 1
ATOM 804 O O . LEU A 1 99 ? 23.792 7.746 -54.863 1.00 95.44 99 LEU A O 1
ATOM 808 N N . GLY A 1 100 ? 24.194 6.228 -53.258 1.00 96.19 100 GLY A N 1
ATOM 809 C CA . GLY A 1 100 ? 25.648 6.368 -53.273 1.00 96.19 100 GLY A CA 1
ATOM 810 C C . GLY A 1 100 ? 26.261 5.965 -54.613 1.00 96.19 100 GLY A C 1
ATOM 811 O O . GLY A 1 100 ? 27.112 6.682 -55.134 1.00 96.19 100 GLY A O 1
ATOM 812 N N . THR A 1 101 ? 25.797 4.867 -55.216 1.00 95.88 101 THR A N 1
ATOM 813 C CA . THR A 1 101 ? 26.262 4.432 -56.540 1.00 95.88 101 THR A CA 1
ATOM 814 C C . THR A 1 101 ? 25.879 5.429 -57.631 1.00 95.88 101 THR A C 1
ATOM 816 O O . THR A 1 101 ? 26.723 5.765 -58.459 1.00 95.88 101 THR A O 1
ATOM 819 N N . ILE A 1 102 ? 24.644 5.940 -57.623 1.00 97.00 102 ILE A N 1
ATOM 820 C CA . ILE A 1 102 ? 24.191 6.928 -58.614 1.00 97.00 102 ILE A CA 1
ATOM 821 C C . ILE A 1 102 ? 24.954 8.245 -58.449 1.00 97.00 102 ILE A C 1
ATOM 823 O O . ILE A 1 102 ? 25.473 8.774 -59.428 1.00 97.00 102 ILE A O 1
ATOM 827 N N . ALA A 1 103 ? 25.065 8.760 -57.223 1.00 96.75 103 ALA A N 1
ATOM 828 C CA . ALA A 1 103 ? 25.757 10.016 -56.951 1.00 96.75 103 ALA A CA 1
ATOM 829 C C . ALA A 1 103 ? 27.258 9.918 -57.257 1.00 96.75 103 ALA A C 1
ATOM 831 O O . ALA A 1 103 ? 27.802 10.788 -57.931 1.00 96.75 103 ALA A O 1
ATOM 832 N N . GLY A 1 104 ? 27.917 8.841 -56.821 1.00 96.88 104 GLY A N 1
ATOM 833 C CA . GLY A 1 104 ? 29.335 8.607 -57.091 1.00 96.88 104 GLY A CA 1
ATOM 834 C C . GLY A 1 104 ? 29.623 8.392 -58.577 1.00 96.88 104 GLY A C 1
ATOM 835 O O . GLY A 1 104 ? 30.559 8.983 -59.111 1.00 96.88 104 GLY A O 1
ATOM 836 N N . GLY A 1 105 ? 28.794 7.603 -59.269 1.00 96.94 105 GLY A N 1
ATOM 837 C CA . GLY A 1 105 ? 28.905 7.400 -60.715 1.00 96.94 105 GLY A CA 1
ATOM 838 C C . GLY A 1 105 ? 28.677 8.691 -61.502 1.00 96.94 105 GLY A C 1
ATOM 839 O O . GLY A 1 105 ? 29.478 9.033 -62.371 1.00 96.94 105 GLY A O 1
ATOM 840 N N . GLY A 1 106 ? 27.636 9.448 -61.146 1.00 96.62 106 GLY A N 1
ATOM 841 C CA . GLY A 1 106 ? 27.333 10.747 -61.744 1.00 96.62 106 GLY A CA 1
ATOM 842 C C . GLY A 1 106 ? 28.446 11.770 -61.524 1.00 96.62 106 GLY A C 1
ATOM 843 O O . GLY A 1 106 ? 28.866 12.422 -62.476 1.00 96.62 106 GLY A O 1
ATOM 844 N N . MET A 1 107 ? 28.988 11.865 -60.305 1.00 96.38 107 MET A N 1
ATOM 845 C CA . MET A 1 107 ? 30.142 12.723 -60.015 1.00 96.38 107 MET A CA 1
ATOM 846 C C . MET A 1 107 ? 31.390 12.294 -60.785 1.00 96.38 107 MET A C 1
ATOM 848 O O . MET A 1 107 ? 32.083 13.149 -61.324 1.00 96.38 107 MET A O 1
ATOM 852 N N . GLY A 1 108 ? 31.680 10.994 -60.872 1.00 95.88 108 GLY A N 1
ATOM 853 C CA . GLY A 1 108 ? 32.839 10.495 -61.614 1.00 95.88 108 GLY A CA 1
ATOM 854 C C . GLY A 1 108 ? 32.776 10.853 -63.099 1.00 95.88 108 GLY A C 1
ATOM 855 O O . GLY A 1 108 ? 33.733 11.401 -63.642 1.00 95.88 108 GLY A O 1
ATOM 856 N N . ILE A 1 109 ? 31.629 10.608 -63.741 1.00 95.56 109 ILE A N 1
ATOM 857 C CA . ILE A 1 109 ? 31.401 10.986 -65.144 1.00 95.56 109 ILE A CA 1
ATOM 858 C C . ILE A 1 109 ? 31.463 12.508 -65.300 1.00 95.56 109 ILE A C 1
ATOM 860 O O . ILE A 1 109 ? 32.141 13.005 -66.196 1.00 95.56 109 ILE A O 1
ATOM 864 N N . GLY A 1 110 ? 30.806 13.249 -64.405 1.00 95.00 110 GLY A N 1
ATOM 865 C CA . GLY A 1 110 ? 30.797 14.708 -64.422 1.00 95.00 110 GLY A CA 1
ATOM 866 C C . GLY A 1 110 ? 32.195 15.313 -64.308 1.00 95.00 110 GLY A C 1
ATOM 867 O O . GLY A 1 110 ? 32.514 16.234 -65.049 1.00 95.00 110 GLY A O 1
ATOM 868 N N . LEU A 1 111 ? 33.056 14.767 -63.445 1.00 94.00 111 LEU A N 1
ATOM 869 C CA . LEU A 1 111 ? 34.442 15.219 -63.305 1.00 94.00 111 LEU A CA 1
ATOM 870 C C . LEU A 1 111 ? 35.269 14.943 -64.559 1.00 94.00 111 LEU A C 1
ATOM 872 O O . LEU A 1 111 ? 36.045 15.802 -64.962 1.00 94.00 111 LEU A O 1
ATOM 876 N N . VAL A 1 112 ? 35.101 13.779 -65.194 1.00 92.69 112 VAL A N 1
ATOM 877 C CA . VAL A 1 112 ? 35.797 13.470 -66.453 1.00 92.69 112 VAL A CA 1
ATOM 878 C C . VAL A 1 112 ? 35.358 14.427 -67.559 1.00 92.69 112 VAL A C 1
ATOM 880 O O . VAL A 1 112 ? 36.212 14.994 -68.230 1.00 92.69 112 VAL A O 1
ATOM 883 N N . LEU A 1 113 ? 34.052 14.664 -67.710 1.00 90.50 113 LEU A N 1
ATOM 884 C CA . LEU A 1 113 ? 33.530 15.612 -68.698 1.00 90.50 113 LEU A CA 1
ATOM 885 C C . LEU A 1 113 ? 33.979 17.049 -68.416 1.00 90.50 113 LEU A C 1
ATOM 887 O O . LEU A 1 113 ? 34.326 17.772 -69.343 1.00 90.50 113 LEU A O 1
ATOM 891 N N . LEU A 1 114 ? 34.007 17.461 -67.147 1.00 90.94 114 LEU A N 1
ATOM 892 C CA . LEU A 1 114 ? 34.481 18.785 -66.754 1.00 90.94 114 LEU A CA 1
ATOM 893 C C . LEU A 1 114 ? 35.974 18.958 -67.060 1.00 90.94 114 LEU A C 1
ATOM 895 O O . LEU A 1 114 ? 36.375 19.999 -67.571 1.00 90.94 114 LEU A O 1
ATOM 899 N N . LEU A 1 115 ? 36.791 17.942 -66.772 1.00 89.31 115 LEU A N 1
ATOM 900 C CA . LEU A 1 115 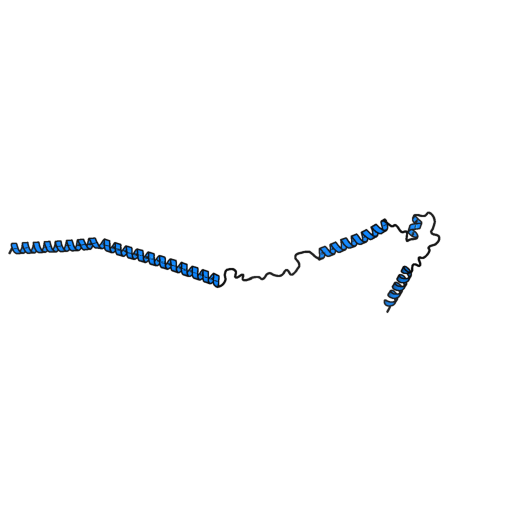? 38.218 17.946 -67.099 1.00 89.31 115 LEU A CA 1
ATOM 901 C C . LEU A 1 115 ? 38.462 17.972 -68.611 1.00 89.31 115 LEU A C 1
ATOM 903 O O . LEU A 1 115 ? 39.375 18.669 -69.047 1.00 89.31 115 LEU A O 1
ATOM 907 N N . GLU A 1 116 ? 37.652 17.251 -69.387 1.00 85.56 116 GLU A N 1
ATOM 908 C CA . GLU A 1 116 ? 37.713 17.259 -70.852 1.00 85.56 116 GLU A CA 1
ATOM 909 C C . GLU A 1 116 ? 37.314 18.631 -71.417 1.00 85.56 116 GLU A C 1
ATOM 911 O O . GLU A 1 116 ? 37.990 19.158 -72.294 1.00 85.56 116 GLU A O 1
ATOM 916 N N . LEU A 1 117 ? 36.272 19.263 -70.865 1.00 84.69 117 LEU A N 1
ATOM 917 C CA . LEU A 1 117 ? 35.840 20.597 -71.289 1.00 84.69 117 LEU A CA 1
ATOM 918 C C . LEU A 1 117 ? 36.875 21.681 -70.954 1.00 84.69 117 LEU A C 1
ATOM 920 O O . LEU A 1 117 ? 37.047 22.629 -71.715 1.00 84.69 117 LEU A O 1
ATOM 924 N N . LEU A 1 118 ? 37.563 21.548 -69.816 1.00 86.06 118 LEU A N 1
ATOM 925 C CA . LEU A 1 118 ? 38.622 22.471 -69.399 1.00 86.06 118 LEU A CA 1
ATOM 926 C C . LEU A 1 118 ? 39.937 22.259 -70.167 1.00 86.06 118 LEU A C 1
ATOM 928 O O . LEU A 1 118 ? 40.723 23.198 -70.264 1.00 86.06 118 LEU A O 1
ATOM 932 N N . ASN A 1 119 ? 40.184 21.059 -70.704 1.00 75.00 119 ASN A N 1
ATOM 933 C CA . ASN A 1 119 ? 41.376 20.733 -71.490 1.00 75.00 119 ASN A CA 1
ATOM 934 C C . ASN A 1 119 ? 40.996 20.007 -72.792 1.00 75.00 119 ASN A C 1
ATOM 936 O O . ASN A 1 119 ? 41.190 18.791 -72.881 1.00 75.00 119 ASN A O 1
ATOM 940 N N . PRO A 1 120 ? 40.508 20.723 -73.818 1.00 67.06 120 PRO A N 1
ATOM 941 C CA . PRO A 1 120 ? 40.291 20.127 -75.128 1.00 67.06 120 PRO A CA 1
ATOM 942 C C . PRO A 1 120 ? 41.644 19.720 -75.728 1.00 67.06 120 PRO A C 1
ATOM 944 O O . PRO A 1 120 ? 42.438 20.562 -76.148 1.00 67.06 120 PRO A O 1
ATOM 947 N N . VAL A 1 121 ? 41.935 18.418 -75.745 1.00 65.69 121 VAL A N 1
ATOM 948 C CA . VAL A 1 121 ? 43.107 17.856 -76.426 1.00 65.69 121 VAL A CA 1
ATOM 949 C C . VAL A 1 121 ? 42.609 17.102 -77.651 1.00 65.69 121 VAL A C 1
ATOM 951 O O . VAL A 1 121 ? 42.046 16.018 -77.521 1.00 65.69 121 VAL A O 1
ATOM 954 N N . PHE A 1 122 ? 42.844 17.654 -78.840 1.00 60.81 122 PHE A N 1
ATOM 955 C CA . PHE A 1 122 ? 42.545 16.991 -80.111 1.00 60.81 122 PHE A CA 1
ATOM 956 C C .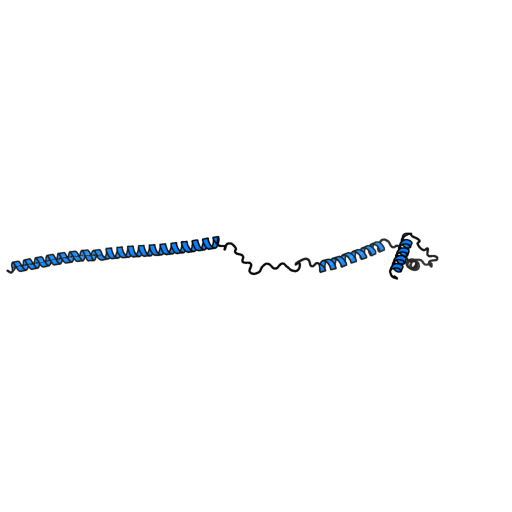 PHE A 1 122 ? 43.390 15.717 -80.228 1.00 60.81 122 PHE A C 1
ATOM 958 O O . PHE A 1 122 ? 44.614 15.776 -80.354 1.00 60.81 122 PHE A O 1
ATOM 965 N N . ARG A 1 123 ? 42.751 14.551 -80.105 1.00 63.31 123 ARG A N 1
ATOM 966 C CA . ARG A 1 123 ? 43.430 13.240 -80.137 1.00 63.31 123 ARG A CA 1
ATOM 967 C C . ARG A 1 123 ? 43.170 12.468 -81.422 1.00 63.31 123 ARG A C 1
ATOM 969 O O . ARG A 1 123 ? 43.899 11.517 -81.697 1.00 63.31 123 ARG A O 1
ATOM 976 N N . LYS A 1 124 ? 42.143 12.840 -82.183 1.00 60.41 124 LYS A N 1
ATOM 977 C CA . LYS A 1 124 ? 41.774 12.188 -83.438 1.00 60.41 124 LYS A CA 1
ATOM 978 C C . LYS A 1 124 ? 42.078 13.106 -84.610 1.00 60.41 124 LYS A C 1
ATOM 980 O O . LYS A 1 124 ? 41.898 14.315 -84.526 1.00 60.41 124 LYS A O 1
ATOM 985 N N . THR A 1 125 ? 42.525 12.510 -85.711 1.00 56.59 125 THR A N 1
ATOM 986 C CA . THR A 1 125 ? 42.711 13.209 -86.991 1.00 56.59 125 THR A CA 1
ATOM 987 C C . THR A 1 125 ? 41.388 13.761 -87.526 1.00 56.59 125 THR A C 1
ATOM 989 O O . THR A 1 125 ? 41.383 14.811 -88.148 1.00 56.59 125 THR A O 1
ATOM 992 N N . GLU A 1 126 ? 40.273 13.105 -87.187 1.00 60.66 126 GLU A N 1
ATOM 993 C CA . GLU A 1 126 ? 38.899 13.518 -87.507 1.00 60.66 126 GLU A CA 1
ATOM 994 C C . GLU A 1 126 ? 38.526 14.878 -86.884 1.00 60.66 126 GLU A C 1
ATOM 996 O O . GLU A 1 126 ? 37.877 15.685 -87.536 1.00 60.66 126 GLU A O 1
ATOM 1001 N N . ASP A 1 127 ? 38.990 15.174 -85.659 1.00 62.41 127 ASP A N 1
ATOM 1002 C CA . ASP A 1 127 ? 38.693 16.450 -84.983 1.00 62.41 127 ASP A CA 1
ATOM 1003 C C . ASP A 1 127 ? 39.443 17.639 -85.627 1.00 62.41 127 ASP A C 1
ATOM 1005 O O . ASP A 1 127 ? 39.099 18.798 -85.401 1.00 62.41 127 ASP A O 1
ATOM 1009 N N . LEU A 1 128 ? 40.499 17.357 -86.401 1.00 62.28 128 LEU A N 1
ATOM 1010 C CA . LEU A 1 128 ? 41.309 18.353 -87.109 1.00 62.28 128 LEU A CA 1
ATOM 1011 C C . LEU A 1 128 ? 40.747 18.660 -88.503 1.00 62.28 128 LEU A C 1
ATOM 1013 O O . LEU A 1 128 ? 40.857 19.806 -88.936 1.00 62.28 128 LEU A O 1
ATOM 1017 N N . ASP A 1 129 ? 40.122 17.683 -89.169 1.00 61.28 129 ASP A N 1
ATOM 1018 C CA . ASP A 1 129 ? 39.539 17.841 -90.512 1.00 61.28 129 ASP A CA 1
ATOM 1019 C C . ASP A 1 129 ? 38.328 18.800 -90.521 1.00 61.28 129 ASP A C 1
ATOM 1021 O O . ASP A 1 129 ? 38.134 19.530 -91.491 1.00 61.28 129 ASP A O 1
ATOM 1025 N N . ASP A 1 130 ? 37.549 18.865 -89.433 1.00 64.88 130 ASP A N 1
ATOM 1026 C CA . ASP A 1 130 ? 36.395 19.778 -89.319 1.00 64.88 130 ASP A CA 1
ATOM 1027 C C . ASP A 1 130 ? 36.795 21.239 -89.016 1.00 64.88 130 ASP A C 1
ATOM 1029 O O . ASP A 1 130 ? 36.011 22.167 -89.233 1.00 64.88 130 ASP A O 1
ATOM 1033 N N . ILE A 1 131 ? 38.009 21.465 -88.501 1.00 65.81 131 ILE A N 1
ATOM 1034 C CA . ILE A 1 131 ? 38.484 22.787 -88.052 1.00 65.81 131 ILE A CA 1
ATOM 1035 C C . ILE A 1 131 ? 39.485 23.391 -89.047 1.00 65.81 131 ILE A C 1
ATOM 1037 O O . ILE A 1 131 ? 39.540 24.614 -89.208 1.00 65.81 131 ILE A O 1
ATOM 1041 N N . LEU A 1 132 ? 40.288 22.560 -89.717 1.00 68.44 132 LEU A N 1
ATOM 1042 C CA . LEU A 1 132 ? 41.315 23.001 -90.656 1.00 68.44 132 LEU A CA 1
ATOM 1043 C C . LEU A 1 132 ? 40.836 22.828 -92.105 1.00 68.44 132 LEU A C 1
ATOM 1045 O O . LEU A 1 132 ? 40.419 21.745 -92.494 1.00 68.44 132 LEU A O 1
ATOM 1049 N N . PRO A 1 133 ? 40.970 23.849 -92.967 1.00 63.78 133 PRO A N 1
ATOM 1050 C CA . PRO A 1 133 ? 40.536 23.779 -94.364 1.00 63.78 133 PRO A CA 1
ATOM 1051 C C . PRO A 1 133 ? 41.409 22.877 -95.261 1.00 63.78 133 PRO A C 1
ATOM 1053 O O . PRO A 1 133 ? 41.209 22.867 -96.477 1.00 63.78 133 PRO A O 1
ATOM 1056 N N . TRP A 1 134 ? 42.397 22.160 -94.709 1.00 71.12 134 TRP A N 1
ATOM 1057 C CA . TRP A 1 134 ? 43.360 21.343 -95.455 1.00 71.12 134 TRP A CA 1
ATOM 1058 C C . TRP A 1 134 ? 43.398 19.901 -94.927 1.00 71.12 134 TRP A C 1
ATOM 1060 O O . TRP A 1 134 ? 43.411 19.717 -93.711 1.00 71.12 134 TRP A O 1
ATOM 1070 N N . PRO A 1 135 ? 43.488 18.890 -95.814 1.00 68.81 135 PRO A N 1
ATOM 1071 C CA . PRO A 1 135 ? 43.494 17.486 -95.411 1.00 68.81 135 PRO A CA 1
ATOM 1072 C C . PRO A 1 135 ? 44.773 17.113 -94.648 1.00 68.81 135 PRO A C 1
ATOM 1074 O O . PRO A 1 135 ? 45.877 17.537 -95.009 1.00 68.81 135 PRO A O 1
ATOM 1077 N N . VAL A 1 136 ? 44.639 16.275 -93.616 1.00 67.88 136 VAL A N 1
ATOM 1078 C CA . VAL A 1 136 ? 45.766 15.758 -92.821 1.00 67.88 136 VAL A CA 1
ATOM 1079 C C . VAL A 1 136 ? 46.735 14.955 -93.706 1.00 67.88 136 VAL A C 1
ATOM 1081 O O . VAL A 1 136 ? 46.402 13.892 -94.222 1.00 67.88 136 VAL A O 1
ATOM 1084 N N . MET A 1 137 ? 47.967 15.454 -93.878 1.00 68.94 137 MET A N 1
ATOM 1085 C CA . MET A 1 137 ? 48.947 14.883 -94.823 1.00 68.94 137 MET A CA 1
ATOM 1086 C C . MET A 1 137 ? 49.734 13.684 -94.271 1.00 68.94 137 MET A C 1
ATOM 1088 O O . MET A 1 137 ? 50.201 12.847 -95.039 1.00 68.94 137 MET A O 1
ATOM 1092 N N . ALA A 1 138 ? 49.912 13.593 -92.952 1.00 63.59 138 ALA A N 1
ATOM 1093 C CA . ALA A 1 138 ? 50.598 12.477 -92.309 1.00 63.59 138 ALA A CA 1
ATOM 1094 C C . ALA A 1 138 ? 50.178 12.367 -90.839 1.00 63.59 138 ALA A C 1
ATOM 1096 O O . ALA A 1 138 ? 50.169 13.361 -90.115 1.00 63.59 138 ALA A O 1
ATOM 1097 N N . ALA A 1 139 ? 49.876 11.150 -90.387 1.00 66.25 139 ALA A N 1
ATOM 1098 C CA . ALA A 1 139 ? 49.659 10.844 -88.979 1.00 66.25 139 ALA A CA 1
ATOM 1099 C C . ALA A 1 139 ? 50.927 10.196 -88.414 1.00 66.25 139 ALA A C 1
ATOM 1101 O O . ALA A 1 139 ? 51.361 9.152 -88.902 1.00 66.25 139 ALA A O 1
ATOM 1102 N N . ILE A 1 140 ? 51.533 10.813 -87.397 1.00 72.00 140 ILE A N 1
ATOM 1103 C CA . ILE A 1 140 ? 52.693 10.238 -86.710 1.00 72.00 140 ILE A CA 1
ATOM 1104 C C . ILE A 1 140 ? 52.165 9.321 -85.599 1.00 72.00 140 ILE A C 1
ATOM 1106 O O . ILE A 1 140 ? 51.543 9.819 -84.658 1.00 72.00 140 ILE A O 1
ATOM 1110 N N . PRO A 1 141 ? 52.380 7.995 -85.679 1.00 65.06 141 PRO A N 1
ATOM 1111 C CA . PRO A 1 141 ? 51.970 7.091 -84.615 1.00 65.06 141 PRO A CA 1
ATOM 1112 C C . PRO A 1 141 ? 52.775 7.375 -83.338 1.00 65.06 141 PRO A C 1
ATOM 1114 O O . PRO A 1 141 ? 54.007 7.378 -83.350 1.00 65.06 141 PRO A O 1
ATOM 1117 N N . ASP A 1 142 ? 52.074 7.605 -82.226 1.00 65.56 142 ASP A N 1
ATOM 1118 C CA . ASP A 1 142 ? 52.693 7.856 -80.922 1.00 65.56 142 ASP A CA 1
ATOM 1119 C C . ASP A 1 142 ? 53.300 6.562 -80.342 1.00 65.56 142 ASP A C 1
ATOM 1121 O O . ASP A 1 142 ? 52.604 5.708 -79.781 1.00 65.56 142 ASP A O 1
ATOM 1125 N N . TYR A 1 143 ? 54.627 6.441 -80.447 1.00 59.09 143 TYR A N 1
ATOM 1126 C CA . TYR A 1 143 ? 55.445 5.392 -79.829 1.00 59.09 143 TYR A CA 1
ATOM 1127 C C . TYR A 1 143 ? 55.810 5.708 -78.364 1.00 59.09 143 TYR A C 1
ATOM 1129 O O . TYR A 1 143 ? 56.937 5.502 -77.916 1.00 59.09 143 TYR A O 1
ATOM 1137 N N . SER A 1 144 ? 54.860 6.182 -77.562 1.00 63.47 144 SER A N 1
ATOM 1138 C CA . SER A 1 144 ? 55.035 6.256 -76.110 1.00 63.47 144 SER A CA 1
ATOM 1139 C C . SER A 1 144 ? 55.168 4.849 -75.497 1.00 63.47 144 SER A C 1
ATOM 1141 O O . SER A 1 144 ? 54.319 3.978 -75.718 1.00 63.47 144 SER A O 1
ATOM 1143 N N . GLU A 1 145 ? 56.188 4.614 -74.652 1.00 60.69 145 GLU A N 1
ATOM 1144 C CA . GLU A 1 145 ? 56.431 3.327 -73.959 1.00 60.69 145 GLU A CA 1
ATOM 1145 C C . GLU A 1 145 ? 55.186 2.756 -73.253 1.00 60.69 145 GLU A C 1
ATOM 1147 O O . GLU A 1 145 ? 55.053 1.540 -73.061 1.00 60.69 145 GLU A O 1
ATOM 1152 N N . LYS A 1 146 ? 54.267 3.637 -72.839 1.00 62.31 146 LYS A N 1
ATOM 1153 C CA . LYS A 1 146 ? 53.015 3.268 -72.173 1.00 62.31 146 LYS A CA 1
ATOM 1154 C C . LYS A 1 146 ? 52.075 2.487 -73.094 1.00 62.31 146 LYS A C 1
ATOM 1156 O O . LYS A 1 146 ? 51.454 1.531 -72.625 1.00 62.31 146 LYS A O 1
ATOM 1161 N N . ASN A 1 147 ? 51.999 2.835 -74.379 1.00 61.28 147 ASN A N 1
ATOM 1162 C CA . ASN A 1 147 ? 51.121 2.169 -75.347 1.00 61.28 147 ASN A CA 1
ATOM 1163 C C . ASN A 1 147 ? 51.665 0.787 -75.735 1.00 61.28 147 ASN A C 1
ATOM 1165 O O . ASN A 1 147 ? 50.924 -0.197 -75.697 1.00 61.28 147 ASN A O 1
ATOM 1169 N N . LEU A 1 148 ? 52.983 0.674 -75.929 1.00 62.91 148 LEU A N 1
ATOM 1170 C CA . LEU A 1 148 ? 53.656 -0.591 -76.247 1.00 62.91 148 LEU A CA 1
ATOM 1171 C C . LEU A 1 148 ? 53.496 -1.641 -75.129 1.00 62.91 148 LEU A C 1
ATOM 1173 O O . LEU A 1 148 ? 53.307 -2.834 -75.381 1.00 62.91 148 LEU A O 1
ATOM 1177 N N . LYS A 1 149 ? 53.545 -1.203 -73.861 1.00 62.41 149 LYS A N 1
ATOM 1178 C CA . LYS A 1 149 ? 53.300 -2.067 -72.691 1.00 62.41 149 LYS A CA 1
ATOM 1179 C C . LYS A 1 149 ? 51.838 -2.523 -72.618 1.00 62.41 149 LYS A C 1
ATOM 1181 O O . LYS A 1 149 ? 51.581 -3.657 -72.212 1.00 62.41 149 LYS A O 1
ATOM 1186 N N . LYS A 1 150 ? 50.886 -1.675 -73.024 1.00 65.75 150 LYS A N 1
ATOM 1187 C CA . LYS A 1 150 ? 49.445 -1.981 -73.043 1.00 65.75 150 LYS A CA 1
ATOM 1188 C C . LYS A 1 150 ? 49.124 -3.043 -74.094 1.00 65.75 150 LYS A C 1
ATOM 1190 O O . LYS A 1 150 ? 48.471 -4.034 -73.776 1.00 65.75 150 LYS A O 1
ATOM 1195 N N . GLU A 1 151 ? 49.671 -2.889 -75.294 1.00 68.44 151 GLU A N 1
ATOM 1196 C CA . GLU A 1 151 ? 49.485 -3.816 -76.410 1.00 68.44 151 GLU A CA 1
ATOM 1197 C C . GLU A 1 151 ? 50.103 -5.193 -76.120 1.00 68.44 151 GLU A C 1
ATOM 1199 O O . GLU A 1 151 ? 49.422 -6.215 -76.219 1.00 68.44 151 GLU A O 1
ATOM 1204 N N . LYS A 1 152 ? 51.337 -5.235 -75.591 1.00 67.50 152 LYS A N 1
ATOM 1205 C CA . LYS A 1 152 ? 51.978 -6.487 -75.137 1.00 67.50 152 LYS A CA 1
ATOM 1206 C C . LYS A 1 152 ? 51.175 -7.206 -74.048 1.00 67.50 152 LYS A C 1
ATOM 1208 O O . LYS A 1 152 ? 51.132 -8.435 -74.018 1.00 67.50 152 LYS A O 1
ATOM 1213 N N . LYS A 1 153 ? 50.519 -6.459 -73.155 1.00 68.75 153 LYS A N 1
ATOM 1214 C CA . LYS A 1 153 ? 49.702 -7.022 -72.070 1.00 68.75 153 LYS A CA 1
ATOM 1215 C C . LYS A 1 153 ? 48.360 -7.560 -72.580 1.00 68.75 153 LYS A C 1
ATOM 1217 O O . LYS A 1 153 ? 47.921 -8.603 -72.103 1.00 68.75 153 LYS A O 1
ATOM 1222 N N . ILE A 1 154 ? 47.743 -6.902 -73.565 1.00 77.75 154 ILE A N 1
ATOM 1223 C CA . ILE A 1 154 ? 46.520 -7.376 -74.240 1.00 77.75 154 ILE A CA 1
ATOM 1224 C C . ILE A 1 154 ? 46.814 -8.653 -75.036 1.00 77.75 154 ILE A C 1
ATOM 1226 O O . ILE A 1 154 ? 46.103 -9.645 -74.883 1.00 77.75 154 ILE A O 1
ATOM 1230 N N . LEU A 1 155 ? 47.911 -8.672 -75.797 1.00 76.25 155 LEU A N 1
ATOM 1231 C CA . LEU A 1 155 ? 48.347 -9.842 -76.563 1.00 76.25 155 LEU A CA 1
ATOM 1232 C C . LEU A 1 155 ? 48.679 -11.039 -75.659 1.00 76.25 155 LEU A C 1
ATOM 1234 O O . LEU A 1 155 ? 48.283 -12.165 -75.957 1.00 76.25 155 LEU A O 1
ATOM 1238 N N . LYS A 1 156 ? 49.328 -10.806 -74.509 1.00 74.69 156 LYS A N 1
ATOM 1239 C CA . LYS A 1 156 ? 49.590 -11.860 -73.513 1.00 74.69 156 LYS A CA 1
ATOM 1240 C C . LYS A 1 156 ? 48.292 -12.447 -72.939 1.00 74.69 156 LYS A C 1
ATOM 1242 O O . LYS A 1 156 ? 48.166 -13.662 -72.830 1.00 74.69 156 LYS A O 1
ATOM 1247 N N . LYS A 1 157 ? 47.304 -11.597 -72.651 1.00 70.06 157 LYS A N 1
ATOM 1248 C CA . LYS A 1 157 ? 46.011 -11.995 -72.070 1.00 70.06 157 LYS A CA 1
ATOM 1249 C C . LYS A 1 157 ? 45.097 -12.723 -73.067 1.00 70.06 157 LYS A C 1
ATOM 1251 O O . LYS A 1 157 ? 44.328 -13.594 -72.673 1.00 70.06 157 LYS A O 1
ATOM 1256 N N . LEU A 1 158 ? 45.189 -12.395 -74.359 1.00 75.00 158 LEU A N 1
ATOM 1257 C CA . LEU A 1 158 ? 44.512 -13.130 -75.437 1.00 75.00 158 LEU A CA 1
ATOM 1258 C C . LEU A 1 158 ? 45.122 -14.523 -75.653 1.00 75.00 158 LEU A C 1
ATOM 1260 O O . LEU A 1 158 ? 44.398 -15.460 -75.976 1.00 75.00 158 LEU A O 1
ATOM 1264 N N . LYS A 1 159 ? 46.433 -14.672 -75.423 1.00 71.94 159 LYS A N 1
ATOM 1265 C CA . LYS A 1 159 ? 47.141 -15.957 -75.505 1.00 71.94 159 LYS A CA 1
ATOM 1266 C C . LYS A 1 159 ? 46.781 -16.907 -74.353 1.00 71.94 159 LYS A C 1
ATOM 1268 O O . LYS A 1 159 ? 46.680 -18.103 -74.581 1.00 71.94 159 LYS A O 1
ATOM 1273 N N . GLU A 1 160 ? 46.521 -16.378 -73.156 1.00 67.19 160 GLU A N 1
ATOM 1274 C CA . GLU A 1 160 ? 46.068 -17.150 -71.980 1.00 67.19 160 GLU A CA 1
ATOM 1275 C C . GLU A 1 160 ? 44.594 -17.589 -72.054 1.00 67.19 160 GLU A C 1
ATOM 1277 O O . GLU A 1 160 ? 44.221 -18.553 -71.403 1.00 67.19 160 GLU A O 1
ATOM 1282 N N . ARG A 1 161 ? 43.746 -16.920 -72.850 1.00 61.50 161 ARG A N 1
ATOM 1283 C CA . ARG A 1 161 ? 42.328 -17.299 -73.047 1.00 61.50 161 ARG A CA 1
ATOM 1284 C C . ARG A 1 161 ? 42.101 -18.386 -74.103 1.00 61.50 161 ARG A C 1
ATOM 1286 O O . ARG A 1 161 ? 40.961 -18.795 -74.303 1.00 61.50 161 ARG A O 1
ATOM 1293 N N . ARG A 1 162 ? 43.149 -18.792 -74.822 1.00 58.19 162 ARG A N 1
ATOM 1294 C CA . ARG A 1 162 ? 43.083 -19.769 -75.922 1.00 58.19 162 ARG A CA 1
ATOM 1295 C C . ARG A 1 162 ? 43.673 -21.137 -75.542 1.00 58.19 162 ARG A C 1
ATOM 1297 O O . ARG A 1 162 ? 43.970 -21.917 -76.441 1.00 58.19 162 ARG A O 1
ATOM 1304 N N . ILE A 1 163 ? 43.859 -21.386 -74.243 1.00 54.38 163 ILE A N 1
ATOM 1305 C CA . ILE A 1 163 ? 44.313 -22.646 -73.634 1.00 54.38 163 ILE A CA 1
ATOM 1306 C C . ILE A 1 163 ? 43.241 -23.096 -72.647 1.00 54.38 163 ILE A C 1
ATOM 1308 O O . ILE A 1 163 ? 42.735 -22.211 -71.920 1.00 54.38 163 ILE A O 1
#

Sequence (163 aa):
MMNSQIDLLNRQETDIIRKIQGYEKLVKAVPANEQKLADIQRDYEISLKNYQSLLEKKNSASLAENLEKRQKGERFRVIDPANLPGKPFKPNIQKIMLLGTIAGGGMGIGLVLLLELLNPVFRKTEDLDDILPWPVMAAIPDYSEKNLKKEKKILKKLKERRI

Radius of gyration: 64.26 Å; chains: 1; bounding box: 118×46×169 Å

Secondary structure (DSSP, 8-state):
-HHHHHHHHHHHHHHHHHHHHHHHHHHHHHHHHHHHHHHHHHHHHHHHHHHHHHHHHHHHHHHHHHHHHTS-S-----SS-----SS-SS--HHHHHHHHHHHHHHHHHHHHHHHHHHS----STHHHHTTSSS----------HHHHHHHHHHHHHHHHTT-